Protein AF-A0A1W9SXB1-F1 (afdb_monomer)

Nearest PDB structures (foldseek):
  7qid-assembly1_D  TM=5.350E-01  e=4.830E+00  Homo sapiens
  6u3y-assembly1_A  TM=2.229E-01  e=6.725E+00  Staphylococcus aureus

pLDDT: mean 85.88, std 13.97, range [36.94, 97.94]

Secondary structure (DSSP, 8-state):
---------GGG-S-SSS------SPPTT-EEEE----B-TT--B------EEEE------EEEEEE---TTEEEES-EEEEEETT--EEEEEEEPTT-----EEETTEEEES-SEEEE-S--

Sequence (123 aa):
MGGSGIEVPLEDLDDSDNPIFTLSGLSENMVYYLAVTAYNEQGSESGYSNEVNHLVEPVVNMYTITSSAGSGGSITPSGATTVSQDSSQVYNITSEAGYHVADVLVDGSSAGAVSSYTFNNVT

Structure (mmCIF, N/CA/C/O backbone):
data_AF-A0A1W9SXB1-F1
#
_entry.id   AF-A0A1W9SXB1-F1
#
loop_
_atom_site.group_PDB
_atom_site.id
_atom_site.type_symbol
_atom_site.label_atom_id
_atom_site.label_alt_id
_atom_site.label_comp_id
_atom_site.label_asym_id
_atom_site.label_entity_id
_atom_site.label_seq_id
_atom_site.pdbx_PDB_ins_code
_atom_site.Cartn_x
_atom_site.Cartn_y
_atom_site.Cartn_z
_atom_site.occupancy
_atom_site.B_iso_or_equiv
_atom_site.auth_seq_id
_atom_site.auth_comp_id
_atom_site.auth_asym_id
_atom_site.auth_atom_id
_atom_site.pdbx_PDB_model_num
ATOM 1 N N . MET A 1 1 ? 23.788 -19.243 -26.174 1.00 36.94 1 MET A N 1
ATOM 2 C CA . MET A 1 1 ? 22.327 -19.382 -26.346 1.00 36.94 1 MET A CA 1
ATOM 3 C C . MET A 1 1 ? 21.777 -17.986 -26.113 1.00 36.94 1 MET A C 1
ATOM 5 O O . MET A 1 1 ? 21.786 -17.539 -24.984 1.00 36.94 1 MET A O 1
ATOM 9 N N . GLY A 1 2 ? 21.681 -17.153 -27.144 1.00 40.12 2 GLY A N 1
ATOM 10 C CA . GLY A 1 2 ? 20.604 -17.237 -28.130 1.00 40.12 2 GLY A CA 1
ATOM 11 C C . GLY A 1 2 ? 19.375 -16.482 -27.615 1.00 40.12 2 GLY A C 1
ATOM 12 O O . GLY A 1 2 ? 18.283 -17.029 -27.657 1.00 40.12 2 GLY A O 1
ATOM 13 N N . GLY A 1 3 ? 19.568 -15.292 -27.035 1.00 39.22 3 GLY A N 1
ATOM 14 C CA . GLY A 1 3 ? 18.460 -14.364 -26.858 1.00 39.22 3 GLY A CA 1
ATOM 15 C C . GLY A 1 3 ? 18.126 -13.829 -28.240 1.00 39.22 3 GLY A C 1
ATOM 16 O O . GLY A 1 3 ? 19.024 -13.322 -28.910 1.00 39.22 3 GLY A O 1
ATOM 17 N N . SER A 1 4 ? 16.890 -14.021 -28.700 1.00 43.41 4 SER A N 1
ATOM 18 C CA . SER A 1 4 ? 16.387 -13.295 -29.864 1.00 43.41 4 SER A CA 1
ATOM 19 C C . SER A 1 4 ? 16.610 -11.817 -29.590 1.00 43.41 4 SER A C 1
ATOM 21 O O . SER A 1 4 ? 15.983 -11.264 -28.687 1.00 43.41 4 SER A O 1
ATOM 23 N N . GLY A 1 5 ? 17.543 -11.206 -30.321 1.00 53.94 5 GLY A N 1
ATOM 24 C CA . GLY A 1 5 ? 17.611 -9.758 -30.391 1.00 53.94 5 GLY A CA 1
ATOM 25 C C . GLY A 1 5 ? 16.229 -9.272 -30.800 1.00 53.94 5 GLY A C 1
ATOM 26 O O . GLY A 1 5 ? 15.609 -9.839 -31.701 1.00 53.94 5 GLY A O 1
ATOM 27 N N . ILE A 1 6 ? 15.704 -8.293 -30.076 1.00 57.28 6 ILE A N 1
ATOM 28 C CA . ILE A 1 6 ? 14.544 -7.558 -30.554 1.00 57.28 6 ILE A CA 1
ATOM 29 C C . ILE A 1 6 ? 15.079 -6.737 -31.723 1.00 57.28 6 ILE A C 1
ATOM 31 O O . ILE A 1 6 ? 15.737 -5.721 -31.517 1.00 57.28 6 ILE A O 1
ATOM 35 N N . GLU A 1 7 ? 14.899 -7.246 -32.939 1.00 57.34 7 GLU A N 1
ATOM 36 C CA . GLU A 1 7 ? 15.157 -6.470 -34.144 1.00 57.34 7 GLU A CA 1
ATOM 37 C C . GLU A 1 7 ? 14.084 -5.390 -34.220 1.00 57.34 7 GLU A C 1
ATOM 39 O O . GLU A 1 7 ? 12.892 -5.694 -34.257 1.00 57.34 7 GLU A O 1
ATOM 44 N N . VAL A 1 8 ? 14.514 -4.131 -34.192 1.00 57.06 8 VAL A N 1
ATOM 45 C CA . VAL A 1 8 ? 13.645 -2.987 -34.458 1.00 57.06 8 VAL A CA 1
ATOM 46 C C . VAL A 1 8 ? 13.734 -2.719 -35.960 1.00 57.06 8 VAL A C 1
ATOM 48 O O . VAL A 1 8 ? 14.816 -2.350 -36.430 1.00 57.06 8 VAL A O 1
ATOM 51 N N . PRO A 1 9 ? 12.661 -2.949 -36.737 1.00 60.06 9 PRO A N 1
ATOM 52 C CA . PRO A 1 9 ? 12.645 -2.638 -38.159 1.00 60.06 9 PRO A CA 1
ATOM 53 C C . PRO A 1 9 ? 12.976 -1.162 -38.379 1.00 60.06 9 PRO A C 1
ATOM 55 O O . PRO A 1 9 ? 12.482 -0.294 -37.665 1.00 60.06 9 PRO A O 1
ATOM 58 N N . LEU A 1 10 ? 13.790 -0.859 -39.393 1.00 56.97 10 LEU A N 1
ATOM 59 C CA . LEU A 1 10 ? 14.183 0.521 -39.709 1.00 56.97 10 LEU A CA 1
ATOM 60 C C . LEU A 1 10 ? 12.967 1.424 -40.011 1.00 56.97 10 LEU A C 1
ATOM 62 O O . LEU A 1 10 ? 13.040 2.635 -39.844 1.00 56.97 10 LEU A O 1
ATOM 66 N N . GLU A 1 11 ? 11.859 0.823 -40.452 1.00 57.91 11 GLU A N 1
ATOM 67 C CA . GLU A 1 11 ? 10.572 1.477 -40.721 1.00 57.91 11 GLU A CA 1
ATOM 68 C C . GLU A 1 11 ? 9.813 1.920 -39.460 1.00 57.91 11 GLU A C 1
ATOM 70 O O . GLU A 1 11 ? 8.952 2.792 -39.559 1.00 57.91 11 GLU A O 1
ATOM 75 N N . ASP A 1 12 ? 10.168 1.380 -38.292 1.00 57.56 12 ASP A N 1
ATOM 76 C CA . ASP A 1 12 ? 9.550 1.698 -36.999 1.00 57.56 12 ASP A CA 1
ATOM 77 C C . ASP A 1 12 ? 10.325 2.785 -36.222 1.00 57.56 12 ASP A C 1
ATOM 79 O O . ASP A 1 12 ? 9.980 3.111 -35.083 1.00 57.56 12 ASP A O 1
ATOM 83 N N . LEU A 1 13 ? 11.389 3.348 -36.811 1.00 61.50 13 LEU A N 1
ATOM 84 C CA . LEU A 1 13 ? 12.185 4.421 -36.215 1.00 61.50 13 LEU A CA 1
ATOM 85 C C . LEU A 1 13 ? 11.656 5.791 -36.673 1.00 61.50 13 LEU A C 1
ATOM 87 O O . LEU A 1 13 ? 11.815 6.167 -37.831 1.00 61.50 13 LEU A O 1
ATOM 91 N N . ASP A 1 14 ? 11.069 6.553 -35.743 1.00 57.66 14 ASP A N 1
ATOM 92 C CA . ASP A 1 14 ? 10.508 7.899 -35.992 1.00 57.66 14 ASP A CA 1
ATOM 93 C C . ASP A 1 14 ? 11.554 8.929 -36.486 1.00 57.66 14 ASP A C 1
ATOM 95 O O . ASP A 1 14 ? 11.203 9.912 -37.140 1.00 57.66 14 ASP A O 1
ATOM 99 N N . ASP A 1 15 ? 12.838 8.713 -36.182 1.00 69.56 15 ASP A N 1
ATOM 100 C CA . ASP A 1 15 ? 13.975 9.526 -36.624 1.00 69.56 15 ASP A CA 1
ATOM 101 C C . ASP A 1 15 ? 15.204 8.617 -36.788 1.00 69.56 15 ASP A C 1
ATOM 103 O O . ASP A 1 15 ? 15.690 8.033 -35.818 1.00 69.56 15 ASP A O 1
ATOM 107 N N . SER A 1 16 ? 15.706 8.468 -38.017 1.00 65.88 16 SER A N 1
ATOM 108 C CA . SER A 1 16 ? 16.865 7.613 -38.308 1.00 65.88 16 SER A CA 1
ATOM 109 C C . SER A 1 16 ? 18.172 8.140 -37.711 1.00 65.88 16 SER A C 1
ATOM 111 O O . SER A 1 16 ? 19.095 7.354 -37.502 1.00 65.88 16 SER A O 1
ATOM 113 N N . ASP A 1 17 ? 18.253 9.443 -37.428 1.00 68.38 17 ASP A N 1
ATOM 114 C CA . ASP A 1 17 ? 19.434 10.079 -36.835 1.00 68.38 17 ASP A CA 1
ATOM 115 C C . ASP A 1 17 ? 19.363 10.107 -35.297 1.00 68.38 17 ASP A C 1
ATOM 117 O O . ASP A 1 17 ? 20.389 10.262 -34.626 1.00 68.38 17 ASP A O 1
ATOM 121 N N . ASN A 1 18 ? 18.170 9.919 -34.722 1.00 68.75 18 ASN A N 1
ATOM 122 C CA . ASN A 1 18 ? 17.954 9.820 -33.279 1.00 68.75 18 ASN A CA 1
ATOM 123 C C . ASN A 1 18 ? 16.806 8.849 -32.932 1.00 68.75 18 ASN A C 1
ATOM 125 O O . ASN A 1 18 ? 15.743 9.275 -32.466 1.00 68.75 18 ASN A O 1
ATOM 129 N N . PRO A 1 19 ? 17.007 7.537 -33.140 1.00 75.50 19 PRO A N 1
ATOM 130 C CA . PRO A 1 19 ? 15.952 6.559 -32.938 1.00 75.50 19 PRO A CA 1
ATOM 131 C C . PRO A 1 19 ? 15.580 6.430 -31.459 1.00 75.50 19 PRO A C 1
ATOM 133 O O . PRO A 1 19 ? 16.426 6.156 -30.605 1.00 75.50 19 PRO A O 1
ATOM 136 N N . ILE A 1 20 ? 14.289 6.578 -31.157 1.00 74.94 20 ILE A N 1
ATOM 137 C CA . ILE A 1 20 ? 13.717 6.291 -29.839 1.00 74.94 20 ILE A CA 1
ATOM 138 C C . ILE A 1 20 ? 12.923 4.994 -29.946 1.00 74.94 20 ILE A C 1
ATOM 140 O O . ILE A 1 20 ? 11.978 4.905 -30.724 1.00 74.94 20 ILE A O 1
ATOM 144 N N . PHE A 1 21 ? 13.272 4.001 -29.128 1.00 76.88 21 PHE A N 1
ATOM 145 C CA . PHE A 1 21 ? 12.532 2.746 -29.041 1.00 76.88 21 PHE A CA 1
ATOM 146 C C . PHE A 1 21 ? 11.984 2.539 -27.630 1.00 76.88 21 PHE A C 1
ATOM 148 O O . PHE A 1 21 ? 12.721 2.617 -26.646 1.00 76.88 21 PHE A O 1
ATOM 155 N N . THR A 1 22 ? 10.684 2.254 -27.531 1.00 80.00 22 THR A N 1
ATOM 156 C CA . THR A 1 22 ? 10.035 1.908 -26.262 1.00 80.00 22 THR A CA 1
ATOM 157 C C . THR A 1 22 ? 9.834 0.404 -26.194 1.00 80.00 22 THR A C 1
ATOM 159 O O . THR A 1 22 ? 9.011 -0.161 -26.912 1.00 80.00 22 THR A O 1
ATOM 162 N N . LEU A 1 23 ? 10.559 -0.247 -25.290 1.00 79.88 23 LEU A N 1
ATOM 163 C CA . LEU A 1 23 ? 10.372 -1.662 -25.011 1.00 79.88 23 LEU A CA 1
ATOM 164 C C . LEU A 1 23 ? 9.123 -1.850 -24.131 1.00 79.88 23 LEU A C 1
ATOM 166 O O . LEU A 1 23 ? 9.037 -1.289 -23.041 1.00 79.88 23 LEU A O 1
ATOM 170 N N . SER A 1 24 ? 8.145 -2.617 -24.614 1.00 83.00 24 SER A N 1
ATOM 171 C CA . SER A 1 24 ? 6.863 -2.860 -23.934 1.00 83.00 24 SER A CA 1
ATOM 172 C C . SER A 1 24 ? 6.641 -4.351 -23.657 1.00 83.00 24 SER A C 1
ATOM 174 O O . SER A 1 24 ? 7.348 -5.202 -24.193 1.00 83.00 24 SER A O 1
ATOM 176 N N . GLY A 1 25 ? 5.676 -4.677 -22.787 1.00 81.94 25 GLY A N 1
ATOM 177 C CA . GLY A 1 25 ? 5.334 -6.069 -22.456 1.00 81.94 25 GLY A CA 1
ATOM 178 C C . GLY A 1 25 ? 6.386 -6.804 -21.619 1.00 81.94 25 GLY A C 1
ATOM 179 O O . GLY A 1 25 ? 6.437 -8.032 -21.643 1.00 81.94 25 GLY A O 1
ATOM 180 N N . LEU A 1 26 ? 7.239 -6.068 -20.906 1.00 86.75 26 LEU A N 1
ATOM 181 C CA . LEU A 1 26 ? 8.244 -6.652 -20.027 1.00 86.75 26 LEU A CA 1
ATOM 182 C C . LEU A 1 26 ? 7.612 -7.218 -18.756 1.00 86.75 26 LEU A C 1
ATOM 184 O O . LEU A 1 26 ? 6.687 -6.634 -18.196 1.00 86.75 26 LEU A O 1
ATOM 188 N N . SER A 1 27 ? 8.149 -8.344 -18.295 1.00 87.38 27 SER A N 1
ATOM 189 C CA . SER A 1 27 ? 7.762 -8.953 -17.030 1.00 87.38 27 SER A CA 1
ATOM 190 C C . SER A 1 27 ? 8.368 -8.178 -15.867 1.00 87.38 27 SER A C 1
ATOM 192 O O . SER A 1 27 ? 9.551 -7.837 -15.869 1.00 87.38 27 SER A O 1
ATOM 194 N N . GLU A 1 28 ? 7.554 -7.955 -14.846 1.00 89.62 28 GLU A N 1
ATOM 195 C CA . GLU A 1 28 ? 7.977 -7.367 -13.582 1.00 89.62 28 GLU A CA 1
ATOM 196 C C . GLU A 1 28 ? 9.012 -8.229 -12.849 1.00 89.62 28 GLU A C 1
ATOM 198 O O . GLU A 1 28 ? 9.057 -9.455 -12.996 1.00 89.62 28 GLU A O 1
ATOM 203 N N . ASN A 1 29 ? 9.835 -7.576 -12.026 1.00 87.00 29 ASN A N 1
ATOM 204 C CA . ASN A 1 29 ? 10.892 -8.187 -11.221 1.00 87.00 29 ASN A CA 1
ATOM 205 C C . ASN A 1 29 ? 11.937 -8.967 -12.050 1.00 87.00 29 ASN A C 1
ATOM 207 O O . ASN A 1 29 ? 12.543 -9.931 -11.576 1.00 87.00 29 ASN A O 1
ATOM 211 N N . MET A 1 30 ? 12.152 -8.552 -13.302 1.00 88.44 30 MET A N 1
ATOM 212 C CA . MET A 1 30 ? 13.202 -9.066 -14.182 1.00 88.44 30 MET A CA 1
ATOM 213 C C . MET A 1 30 ? 14.177 -7.957 -14.582 1.00 88.44 30 MET A C 1
ATOM 215 O O . MET A 1 30 ? 13.794 -6.807 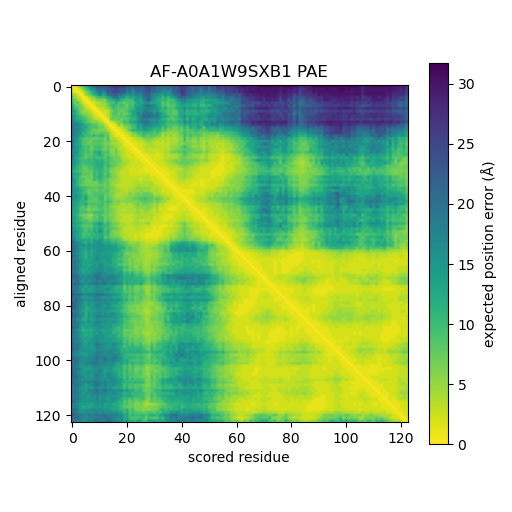-14.800 1.00 88.44 30 MET A O 1
ATOM 219 N N . VAL A 1 31 ? 15.456 -8.323 -14.696 1.00 88.44 31 VAL A N 1
ATOM 220 C CA . VAL A 1 31 ? 16.502 -7.455 -15.248 1.00 88.44 31 VAL A CA 1
ATOM 221 C C . VAL A 1 31 ? 16.620 -7.718 -16.743 1.00 88.44 31 VAL A C 1
ATOM 223 O O . VAL A 1 31 ? 16.812 -8.861 -17.162 1.00 88.44 31 VAL A O 1
ATOM 226 N N . TYR A 1 32 ? 16.552 -6.652 -17.532 1.00 87.56 32 TYR A N 1
ATOM 227 C CA . TYR A 1 32 ? 16.741 -6.683 -18.977 1.00 87.56 32 TYR A CA 1
ATOM 228 C C . TYR A 1 32 ? 18.051 -6.011 -19.354 1.00 87.56 32 TYR A C 1
ATOM 230 O O . TYR A 1 32 ? 18.459 -5.037 -18.724 1.00 87.56 32 TYR A O 1
ATOM 238 N N . TYR A 1 33 ? 18.693 -6.536 -20.394 1.00 87.75 33 TYR A N 1
ATOM 239 C CA . TYR A 1 33 ? 19.958 -6.046 -20.927 1.00 87.75 33 TYR A CA 1
ATOM 240 C C . TYR A 1 33 ? 19.732 -5.523 -22.340 1.00 87.75 33 TYR A C 1
ATOM 242 O O . TYR A 1 33 ? 19.046 -6.165 -23.136 1.00 87.75 33 TYR A O 1
ATOM 250 N N . LEU A 1 34 ? 20.307 -4.364 -22.643 1.00 84.44 34 LEU A N 1
ATOM 251 C CA . LEU A 1 34 ? 20.240 -3.728 -23.949 1.00 84.44 34 LEU A CA 1
ATOM 252 C C . LEU A 1 34 ? 21.650 -3.448 -24.454 1.00 84.44 34 LEU A C 1
ATOM 254 O O . LEU A 1 34 ? 22.471 -2.866 -23.745 1.00 84.44 34 LEU A O 1
ATOM 258 N N . ALA A 1 35 ? 21.893 -3.822 -25.702 1.00 84.94 35 ALA A N 1
ATOM 259 C CA . ALA A 1 35 ? 23.024 -3.385 -26.501 1.00 84.94 35 ALA A CA 1
ATOM 260 C C . ALA A 1 35 ? 22.515 -3.124 -27.920 1.00 84.94 35 ALA A C 1
ATOM 262 O O . ALA A 1 35 ? 21.578 -3.786 -28.370 1.00 84.94 35 ALA A O 1
ATOM 263 N N . VAL A 1 36 ? 23.112 -2.157 -28.608 1.00 84.50 36 VAL A N 1
ATOM 264 C CA . VAL A 1 36 ? 22.655 -1.715 -29.932 1.00 84.50 36 VAL A CA 1
ATOM 265 C C . VAL A 1 36 ? 23.747 -1.891 -30.979 1.00 84.50 36 VAL A C 1
ATOM 267 O O . VAL A 1 36 ? 24.934 -1.756 -30.674 1.00 84.50 36 VAL A O 1
ATOM 270 N N . THR A 1 37 ? 23.337 -2.171 -32.211 1.00 84.12 37 THR A N 1
ATOM 271 C CA . THR A 1 37 ? 24.161 -2.120 -33.423 1.00 84.12 37 THR A CA 1
ATOM 272 C C . THR A 1 37 ? 23.569 -1.092 -34.388 1.00 84.12 37 THR A C 1
ATOM 274 O O . THR A 1 37 ? 22.414 -0.688 -34.252 1.00 84.12 37 THR A O 1
ATOM 277 N N . ALA A 1 38 ? 24.369 -0.622 -35.342 1.00 83.38 38 ALA A N 1
ATOM 278 C CA . ALA A 1 38 ? 23.948 0.327 -36.366 1.00 83.38 38 ALA A CA 1
ATOM 279 C C . ALA A 1 38 ? 24.363 -0.164 -37.754 1.00 83.38 38 ALA A C 1
ATOM 281 O O . ALA A 1 38 ? 25.429 -0.759 -37.910 1.00 83.38 38 ALA A O 1
ATOM 282 N N . TYR A 1 39 ? 23.552 0.133 -38.766 1.00 82.06 39 TYR A N 1
ATOM 283 C CA . TYR A 1 39 ? 23.888 -0.106 -40.167 1.00 82.06 39 TYR A CA 1
ATOM 284 C C . TYR A 1 39 ? 24.398 1.179 -40.821 1.00 82.06 39 TYR A C 1
ATOM 286 O O . TYR A 1 39 ? 23.880 2.263 -40.561 1.00 82.06 39 TYR A O 1
ATOM 294 N N . ASN A 1 40 ? 25.404 1.068 -41.689 1.00 82.25 40 ASN A N 1
ATOM 295 C CA . ASN A 1 40 ? 25.789 2.170 -42.573 1.00 82.25 40 ASN A CA 1
ATOM 296 C C . ASN A 1 40 ? 24.931 2.193 -43.857 1.00 82.25 40 ASN A C 1
ATOM 298 O O . ASN A 1 40 ? 24.144 1.285 -44.115 1.00 82.25 40 ASN A O 1
ATOM 302 N N . GLU A 1 41 ? 25.131 3.197 -44.716 1.00 80.75 41 GLU A N 1
ATOM 303 C CA . GLU A 1 41 ? 24.414 3.344 -45.998 1.00 80.75 41 GLU A CA 1
ATOM 304 C C . GLU A 1 41 ? 24.599 2.161 -46.974 1.00 80.75 41 GLU A C 1
ATOM 306 O O . GLU A 1 41 ? 23.846 2.021 -47.935 1.00 80.75 41 GLU A O 1
ATOM 311 N N . GLN A 1 42 ? 25.610 1.311 -46.759 1.00 87.94 42 GLN A N 1
ATOM 312 C CA . GLN A 1 42 ? 25.867 0.112 -47.563 1.00 87.94 42 GLN A CA 1
ATOM 313 C C . GLN A 1 42 ? 25.239 -1.155 -46.957 1.00 87.94 42 GLN A C 1
ATOM 315 O O . GLN A 1 42 ? 25.413 -2.239 -47.516 1.00 87.94 42 GLN A O 1
ATOM 320 N N . GLY A 1 43 ? 24.523 -1.037 -45.834 1.00 77.88 43 GLY A N 1
ATOM 321 C CA . GLY A 1 43 ? 23.907 -2.165 -45.134 1.00 77.88 43 GLY A CA 1
ATOM 322 C C . GLY A 1 43 ? 24.894 -3.019 -44.332 1.00 77.88 43 GLY A C 1
ATOM 323 O O . GLY A 1 43 ? 24.560 -4.141 -43.963 1.00 77.88 43 GLY A O 1
ATOM 324 N N . SER A 1 44 ? 26.102 -2.519 -44.052 1.00 83.88 44 SER A N 1
ATOM 325 C CA . SER 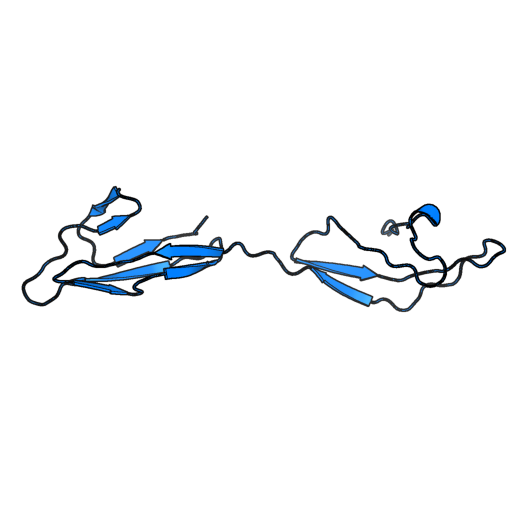A 1 44 ? 27.048 -3.187 -43.150 1.00 83.88 44 SER A CA 1
ATOM 326 C C . SER A 1 44 ? 26.742 -2.834 -41.697 1.00 83.88 44 SER A C 1
ATOM 328 O O . SER A 1 44 ? 26.679 -1.652 -41.354 1.00 83.88 44 SER A O 1
ATOM 330 N N . GLU A 1 45 ? 26.603 -3.854 -40.851 1.00 86.75 45 GLU A N 1
ATOM 331 C CA . GLU A 1 45 ? 26.335 -3.721 -39.416 1.00 86.75 45 GLU A CA 1
ATOM 332 C C . GLU A 1 45 ? 27.611 -3.411 -38.609 1.00 86.75 45 GLU A C 1
ATOM 334 O O . GLU A 1 45 ? 28.702 -3.910 -38.907 1.00 86.75 45 GLU A O 1
ATOM 339 N N . SER A 1 46 ? 27.481 -2.591 -37.567 1.00 88.19 46 SER A N 1
ATOM 340 C CA . SER A 1 46 ? 28.524 -2.334 -36.575 1.00 88.19 46 SER A CA 1
ATOM 341 C C . SER A 1 46 ? 28.683 -3.494 -35.582 1.00 88.19 46 SER A C 1
ATOM 343 O O . SER A 1 46 ? 27.913 -4.448 -35.557 1.00 88.19 46 SER A O 1
ATOM 345 N N . GLY A 1 47 ? 29.670 -3.387 -34.686 1.00 88.19 47 GLY A N 1
ATOM 346 C CA . GLY A 1 47 ? 29.661 -4.171 -33.447 1.00 88.19 47 GLY A CA 1
ATOM 347 C C . GLY A 1 47 ? 28.626 -3.643 -32.447 1.00 88.19 47 GLY A C 1
ATOM 348 O O . GLY A 1 47 ? 28.150 -2.514 -32.588 1.00 88.19 47 GLY A O 1
ATOM 349 N N . TYR A 1 48 ? 28.318 -4.449 -31.428 1.00 87.88 48 TYR A N 1
ATOM 350 C CA . TYR A 1 48 ? 27.466 -4.042 -30.309 1.00 87.88 48 TYR A CA 1
ATOM 351 C C . TYR A 1 48 ? 28.083 -2.883 -29.512 1.00 87.88 48 TYR A C 1
ATOM 353 O O . TYR A 1 48 ? 29.302 -2.820 -29.318 1.00 87.88 48 TYR A O 1
ATOM 361 N N . SER A 1 49 ? 27.227 -2.003 -28.995 1.00 88.75 49 SER A N 1
ATOM 362 C CA . SER A 1 49 ? 27.564 -1.056 -27.930 1.00 88.75 49 SER A CA 1
ATOM 363 C C . SER A 1 49 ? 27.944 -1.772 -26.625 1.00 88.75 49 SER A C 1
ATOM 365 O O . SER A 1 49 ? 27.855 -2.995 -26.503 1.00 88.75 49 SER A O 1
ATOM 367 N N . ASN A 1 50 ? 28.305 -1.003 -25.593 1.00 86.19 50 ASN A N 1
ATOM 368 C CA . ASN A 1 50 ? 28.280 -1.530 -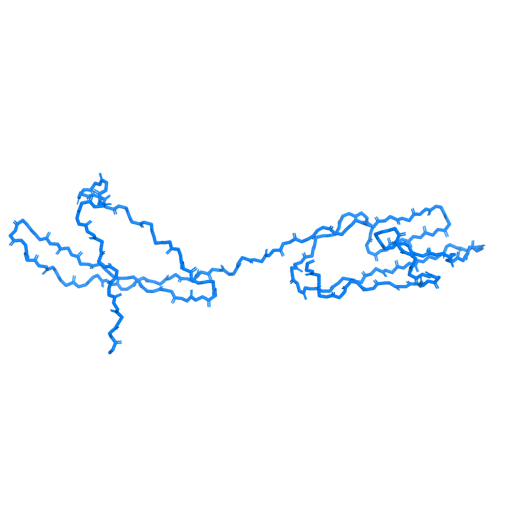24.230 1.00 86.19 50 ASN A CA 1
ATOM 369 C C . ASN A 1 50 ? 26.851 -1.934 -23.832 1.00 86.19 50 ASN A C 1
ATOM 371 O O . ASN A 1 50 ? 25.879 -1.319 -24.277 1.00 86.19 50 ASN A O 1
ATOM 375 N N . GLU A 1 51 ? 26.745 -2.930 -22.954 1.00 89.75 51 GLU A N 1
ATOM 376 C CA . GLU A 1 51 ? 25.473 -3.331 -22.362 1.00 89.75 51 GLU A CA 1
ATOM 377 C C . GLU A 1 51 ? 25.018 -2.305 -21.318 1.00 89.75 51 GLU A C 1
ATOM 379 O O . GLU A 1 51 ? 25.809 -1.805 -20.508 1.00 89.75 51 GLU A O 1
ATOM 384 N N . VAL A 1 52 ? 23.724 -2.013 -21.323 1.00 88.25 52 VAL A N 1
ATOM 385 C CA . VAL A 1 52 ? 23.011 -1.299 -20.262 1.00 88.25 52 VAL A CA 1
ATOM 386 C C . VAL A 1 52 ? 21.980 -2.259 -19.686 1.00 88.25 52 VAL A C 1
ATOM 388 O O . VAL A 1 52 ? 21.399 -3.048 -20.424 1.00 88.25 52 VAL A O 1
ATOM 391 N N . ASN A 1 53 ? 21.751 -2.216 -18.375 1.00 87.62 53 ASN A N 1
ATOM 392 C CA . ASN A 1 53 ? 20.721 -3.028 -17.736 1.00 87.62 53 ASN A CA 1
ATOM 393 C C . ASN A 1 53 ? 19.656 -2.157 -17.071 1.00 87.62 53 ASN A C 1
ATOM 395 O O . ASN A 1 53 ? 19.948 -1.059 -16.593 1.00 87.62 53 ASN A O 1
ATOM 399 N N . HIS A 1 54 ? 18.429 -2.663 -17.044 1.00 88.38 54 HIS A N 1
ATOM 400 C CA . HIS A 1 54 ? 17.316 -2.049 -16.338 1.00 88.38 54 HIS A CA 1
ATOM 401 C C . HIS A 1 54 ? 16.513 -3.118 -15.600 1.00 88.38 54 HIS A C 1
ATOM 403 O O . HIS A 1 54 ? 16.178 -4.156 -16.173 1.00 88.38 54 HIS A O 1
ATOM 409 N N . LEU A 1 55 ? 16.218 -2.863 -14.326 1.00 88.44 55 LEU A N 1
ATOM 410 C CA . LEU A 1 55 ? 15.298 -3.667 -13.531 1.00 88.44 55 LEU A CA 1
ATOM 411 C C . LEU A 1 55 ? 13.882 -3.140 -13.757 1.00 88.44 55 LEU A C 1
ATOM 413 O O . LEU A 1 55 ? 13.622 -1.966 -13.504 1.00 88.44 55 LEU A O 1
ATOM 417 N N . VAL A 1 56 ? 12.974 -4.006 -14.203 1.00 90.31 56 VAL A N 1
ATOM 418 C CA . VAL A 1 56 ? 11.546 -3.677 -14.222 1.00 90.31 56 VAL A CA 1
ATOM 419 C C . VAL A 1 56 ? 11.015 -3.870 -12.811 1.00 90.31 56 VAL A C 1
ATOM 421 O O . VAL A 1 56 ? 10.871 -4.999 -12.341 1.00 90.31 56 VAL A O 1
ATOM 424 N N . GLU A 1 57 ? 10.767 -2.760 -12.125 1.00 88.12 57 GLU A N 1
ATOM 425 C CA . GLU A 1 57 ? 10.205 -2.773 -10.777 1.00 88.12 57 GLU A CA 1
ATOM 426 C C . GLU A 1 57 ? 8.804 -3.411 -10.783 1.00 88.12 57 GLU A C 1
ATOM 428 O O . GLU A 1 57 ? 8.033 -3.181 -11.720 1.00 88.12 57 GLU A O 1
ATOM 433 N N . PRO A 1 58 ? 8.451 -4.210 -9.762 1.00 85.38 58 PRO A N 1
ATOM 434 C CA . PRO A 1 58 ? 7.113 -4.768 -9.650 1.00 85.38 58 PRO A CA 1
ATOM 435 C C . PRO A 1 58 ? 6.066 -3.675 -9.433 1.00 85.38 58 PRO A C 1
ATOM 437 O O . PRO A 1 58 ? 6.260 -2.746 -8.641 1.00 85.38 58 PRO A O 1
ATOM 440 N N . VAL A 1 59 ? 4.923 -3.811 -10.102 1.00 83.75 59 VAL A N 1
ATOM 441 C CA . VAL A 1 59 ? 3.768 -2.945 -9.893 1.00 83.75 59 VAL A CA 1
ATOM 442 C C . VAL A 1 59 ? 3.002 -3.498 -8.703 1.00 83.75 59 VAL A C 1
ATOM 444 O O . VAL A 1 59 ? 2.250 -4.465 -8.790 1.00 83.75 59 VAL A O 1
ATOM 447 N N . VAL A 1 60 ? 3.202 -2.871 -7.550 1.00 86.38 60 VAL A N 1
ATOM 448 C CA . VAL A 1 60 ? 2.474 -3.234 -6.336 1.00 86.38 60 VAL A CA 1
ATOM 449 C C . VAL A 1 60 ? 1.136 -2.502 -6.324 1.00 86.38 60 VAL A C 1
ATOM 451 O O . VAL A 1 60 ? 1.093 -1.274 -6.208 1.00 86.38 60 VAL A O 1
ATOM 454 N N . ASN A 1 61 ? 0.033 -3.249 -6.412 1.00 90.38 61 ASN A N 1
ATOM 455 C CA . ASN A 1 61 ? -1.294 -2.666 -6.231 1.00 90.38 61 ASN A CA 1
ATOM 456 C C . ASN A 1 61 ? -1.466 -2.178 -4.787 1.00 90.38 61 ASN A C 1
ATOM 458 O O . ASN A 1 61 ? -0.986 -2.800 -3.838 1.00 90.38 61 ASN A O 1
ATOM 462 N N . MET A 1 62 ? -2.162 -1.055 -4.624 1.00 93.19 62 MET A N 1
ATOM 463 C CA . MET A 1 62 ? -2.398 -0.421 -3.328 1.00 93.19 62 MET A CA 1
ATOM 464 C C . MET A 1 62 ? -3.898 -0.345 -3.059 1.00 93.19 62 MET A C 1
ATOM 466 O O . MET A 1 62 ? -4.665 0.135 -3.894 1.00 93.19 62 MET A O 1
ATOM 470 N N . TYR A 1 63 ? -4.304 -0.762 -1.865 1.00 94.88 63 TYR A N 1
ATOM 471 C CA . TYR A 1 63 ? -5.684 -0.730 -1.395 1.00 94.88 63 TYR A CA 1
ATOM 472 C C . TYR A 1 63 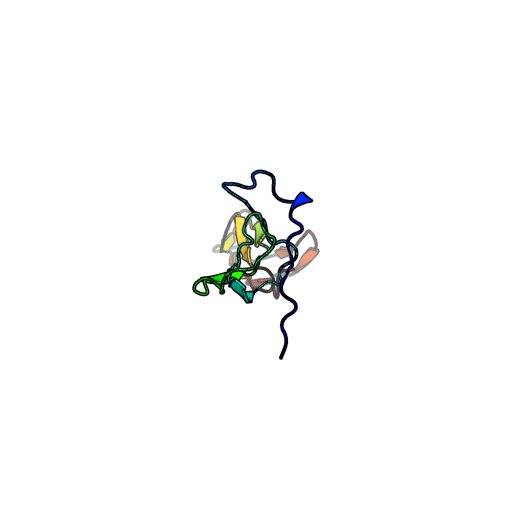? -5.825 0.289 -0.274 1.00 94.88 63 TYR A C 1
ATOM 474 O O . TYR A 1 63 ? -4.898 0.517 0.501 1.00 94.88 63 TYR A O 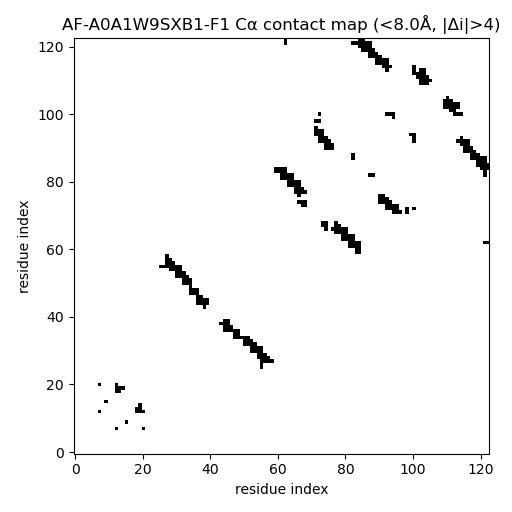1
ATOM 482 N N . THR A 1 64 ? -6.999 0.909 -0.181 1.00 95.81 64 THR A N 1
ATOM 483 C CA . THR A 1 64 ? -7.317 1.842 0.904 1.00 95.81 64 THR A CA 1
ATOM 484 C C . THR A 1 64 ? -8.375 1.230 1.804 1.00 95.81 64 THR A C 1
ATOM 486 O O . THR A 1 64 ? -9.509 1.027 1.376 1.00 95.81 64 THR A O 1
ATOM 489 N N . ILE A 1 65 ? -8.018 0.980 3.061 1.00 96.19 65 ILE A N 1
ATOM 490 C CA . ILE A 1 65 ? -8.955 0.555 4.100 1.00 96.19 65 ILE A CA 1
ATOM 491 C C . ILE A 1 65 ? -9.339 1.791 4.909 1.00 96.19 65 ILE A C 1
ATOM 493 O O . ILE A 1 65 ? -8.471 2.512 5.404 1.00 96.19 65 ILE A O 1
ATOM 497 N N . THR A 1 66 ? -10.640 2.051 5.037 1.00 96.44 66 THR A N 1
ATOM 498 C CA . THR A 1 66 ? -11.152 3.178 5.827 1.00 96.44 66 THR A CA 1
ATOM 499 C C . THR A 1 66 ? -11.769 2.663 7.115 1.00 96.44 66 THR A C 1
ATOM 501 O O . THR A 1 66 ? -12.720 1.886 7.082 1.00 96.44 66 THR A O 1
ATOM 504 N N . SER A 1 67 ? -11.257 3.125 8.251 1.00 96.56 67 SER A N 1
ATOM 505 C CA . SER A 1 67 ? -11.765 2.772 9.575 1.00 96.56 67 SER A CA 1
ATOM 506 C C . SER A 1 67 ? -12.309 3.995 10.308 1.00 96.56 67 SER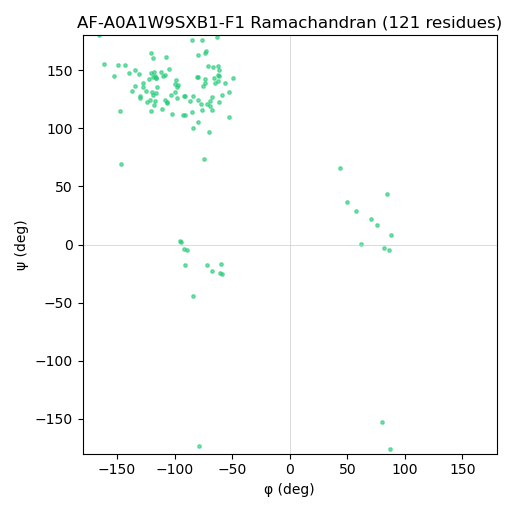 A C 1
ATOM 508 O O . SER A 1 67 ? -11.792 5.111 10.213 1.00 96.56 67 SER A O 1
ATOM 510 N N . SER A 1 68 ? -13.366 3.789 11.086 1.00 96.31 68 SER A N 1
ATOM 511 C CA . SER A 1 68 ? -13.906 4.811 11.980 1.00 96.31 68 SER A CA 1
ATOM 512 C C . SER A 1 68 ? -14.535 4.158 13.202 1.00 96.31 68 SER A C 1
ATOM 514 O O . SER A 1 68 ? -14.932 2.996 13.159 1.00 96.31 68 SER A O 1
ATOM 516 N N . ALA A 1 69 ? -14.591 4.906 14.300 1.00 95.12 69 ALA A N 1
ATOM 517 C CA . ALA A 1 69 ? -15.252 4.496 15.529 1.00 95.12 69 ALA A CA 1
ATOM 518 C C . ALA A 1 69 ? -16.326 5.526 15.892 1.00 95.12 69 ALA A C 1
ATOM 520 O O . ALA A 1 69 ? -16.136 6.727 15.694 1.00 95.12 69 ALA A O 1
ATOM 521 N N . GLY A 1 70 ? -17.457 5.040 16.405 1.00 91.50 70 GLY A N 1
ATOM 522 C CA . GLY A 1 70 ? -18.492 5.882 17.001 1.00 91.50 70 GLY A CA 1
ATOM 523 C C . GLY A 1 70 ? -18.139 6.321 18.427 1.00 91.50 70 GLY A C 1
ATOM 524 O O . GLY A 1 70 ? -17.050 6.055 18.929 1.00 91.50 70 GLY A O 1
ATOM 525 N N . SER A 1 71 ? -19.084 6.979 19.102 1.00 93.44 71 SER A N 1
ATOM 526 C CA . SER A 1 71 ? -18.932 7.387 20.506 1.00 93.44 71 SER A CA 1
ATOM 527 C C . SER A 1 71 ? -18.746 6.190 21.450 1.00 93.44 71 SER A C 1
ATOM 529 O O . SER A 1 71 ? -19.379 5.152 21.263 1.00 93.44 71 SER A O 1
ATOM 531 N N . GLY A 1 72 ? -17.929 6.356 22.497 1.00 93.19 72 GLY A N 1
ATOM 532 C CA . GLY A 1 72 ? -17.691 5.327 23.519 1.00 93.19 72 GLY A CA 1
ATOM 533 C C . GLY A 1 72 ? -16.564 4.343 23.190 1.00 93.19 72 GLY A C 1
ATOM 534 O O . GLY A 1 72 ? -16.371 3.353 23.901 1.00 93.19 72 GLY A O 1
ATOM 535 N N . GLY A 1 73 ? -15.803 4.595 22.126 1.00 95.38 73 GLY A N 1
ATOM 536 C CA . GLY A 1 73 ? -14.651 3.787 21.757 1.00 95.38 73 GLY A CA 1
ATOM 537 C C . GLY A 1 73 ? -13.748 4.461 20.730 1.00 95.38 73 GLY A C 1
ATOM 538 O O . GLY A 1 73 ? -13.991 5.574 20.273 1.00 95.38 73 GLY A O 1
ATOM 539 N N . SER A 1 74 ? -12.684 3.758 20.365 1.00 96.56 74 SER A N 1
ATOM 540 C CA . SER A 1 74 ? -11.692 4.185 19.383 1.00 96.56 74 SER A CA 1
ATOM 541 C C . SER A 1 74 ? -11.217 2.997 18.549 1.00 96.56 74 SER A C 1
ATOM 543 O O . SER A 1 74 ? -11.271 1.849 18.997 1.00 96.56 74 SER A O 1
ATOM 545 N N . ILE A 1 75 ? -10.745 3.280 17.334 1.00 97.94 75 ILE A N 1
ATOM 546 C CA . ILE A 1 75 ? -10.116 2.310 16.433 1.00 97.94 75 ILE A CA 1
ATOM 547 C C . ILE A 1 75 ? -8.758 2.851 15.983 1.00 97.94 75 ILE A C 1
ATOM 549 O O . ILE A 1 75 ? -8.643 4.034 15.668 1.00 97.94 75 ILE A O 1
ATOM 553 N N . THR A 1 76 ? -7.726 2.006 15.981 1.00 97.19 76 THR A N 1
ATOM 554 C CA . THR A 1 76 ? -6.365 2.374 15.555 1.00 97.19 76 THR A CA 1
ATOM 555 C C . THR A 1 76 ? -5.818 1.350 14.556 1.00 97.19 76 THR A C 1
ATOM 557 O O . THR A 1 76 ? -5.772 0.171 14.913 1.00 97.19 76 THR A O 1
ATOM 560 N N . PRO A 1 77 ? -5.346 1.765 13.363 1.00 97.44 77 PRO A N 1
ATOM 561 C CA . PRO A 1 77 ? -5.376 3.136 12.836 1.00 97.44 77 PRO A CA 1
ATOM 562 C C . PRO A 1 77 ? -6.809 3.619 12.553 1.00 97.44 77 PRO A C 1
ATOM 564 O O . PRO A 1 77 ? -7.698 2.804 12.314 1.00 97.44 77 PRO A O 1
ATOM 567 N N . SER A 1 78 ? -7.040 4.933 12.617 1.00 96.19 78 SER A N 1
ATOM 568 C CA . SER A 1 78 ? -8.302 5.577 12.225 1.00 96.19 78 SER A CA 1
ATOM 569 C C . SER A 1 78 ? -8.149 6.292 10.881 1.00 96.19 78 SER A C 1
ATOM 571 O O . SER A 1 78 ? -7.063 6.760 10.537 1.00 96.19 78 SER A O 1
ATOM 573 N N . GLY A 1 79 ? -9.238 6.397 10.122 1.00 96.88 79 GLY A N 1
ATOM 574 C CA . GLY A 1 79 ? -9.235 7.021 8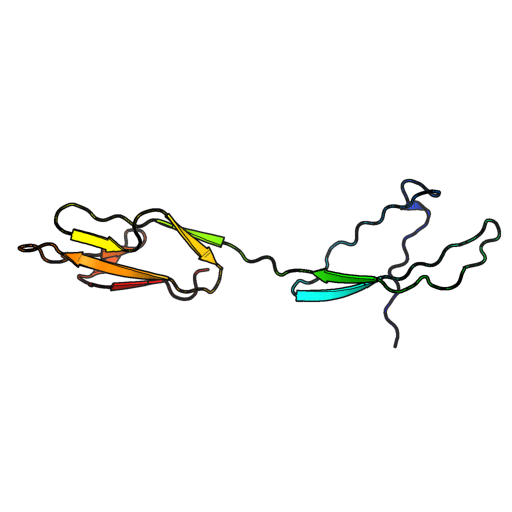.803 1.00 96.88 79 GLY A CA 1
ATOM 575 C C . GLY A 1 79 ? -8.714 6.091 7.707 1.00 96.88 79 GLY A C 1
ATOM 576 O O . GLY A 1 79 ? -8.859 4.872 7.785 1.00 96.88 79 GLY A O 1
ATOM 577 N N . ALA A 1 80 ? -8.154 6.682 6.653 1.00 97.38 80 ALA A N 1
ATOM 578 C CA . ALA A 1 80 ? -7.644 5.944 5.504 1.00 97.38 80 ALA A CA 1
ATOM 579 C C . ALA A 1 80 ? -6.256 5.360 5.799 1.00 97.38 80 ALA A C 1
ATOM 581 O O . ALA A 1 80 ? -5.326 6.086 6.150 1.00 97.38 80 ALA A O 1
ATOM 582 N N . THR A 1 81 ? -6.116 4.048 5.630 1.00 97.44 81 THR A N 1
ATOM 583 C CA . THR A 1 81 ? -4.841 3.326 5.681 1.00 97.44 81 THR A CA 1
ATOM 584 C C . THR A 1 81 ? -4.577 2.710 4.317 1.00 97.44 81 THR A C 1
ATOM 586 O O . THR A 1 81 ? -5.403 1.945 3.818 1.00 97.44 81 THR A O 1
ATOM 589 N N . THR A 1 82 ? -3.436 3.038 3.715 1.00 96.19 82 THR A N 1
ATOM 590 C CA . THR A 1 82 ? -3.021 2.442 2.443 1.00 96.19 82 THR A CA 1
ATOM 591 C C . THR A 1 82 ? -2.185 1.198 2.703 1.00 96.19 82 THR A C 1
ATOM 593 O O . THR A 1 82 ? 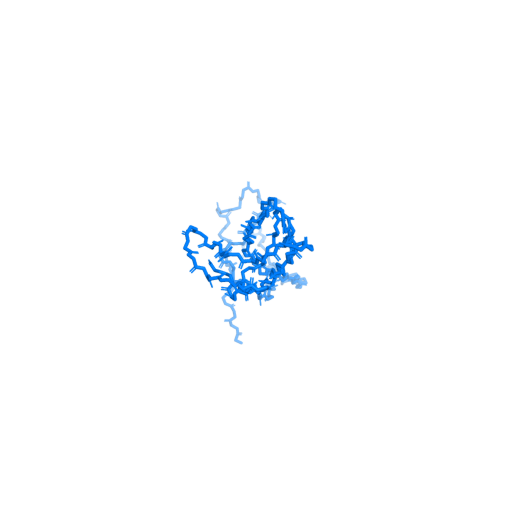-1.208 1.254 3.449 1.00 96.19 82 THR A O 1
ATOM 596 N N . VAL A 1 83 ? -2.559 0.084 2.081 1.00 95.38 83 VAL A N 1
ATOM 597 C CA . VAL A 1 83 ? -1.914 -1.223 2.244 1.00 95.38 83 VAL A CA 1
ATOM 598 C C . VAL A 1 83 ? -1.558 -1.787 0.875 1.00 95.38 83 VAL A C 1
ATOM 600 O O . VAL A 1 83 ? -2.330 -1.653 -0.072 1.00 95.38 83 VAL A O 1
ATOM 603 N N . SER A 1 84 ? -0.381 -2.394 0.754 1.00 94.25 84 SER A N 1
ATOM 604 C CA . SER A 1 84 ? 0.003 -3.091 -0.472 1.00 94.25 84 SER A CA 1
ATOM 605 C C . SER A 1 84 ? -0.796 -4.379 -0.636 1.00 94.25 84 SER A C 1
ATOM 607 O O . SER A 1 84 ? -1.203 -4.992 0.355 1.00 94.25 84 SER A O 1
ATOM 609 N N . GLN A 1 85 ? -0.968 -4.810 -1.883 1.00 92.25 85 GLN A N 1
ATOM 610 C CA . GLN A 1 85 ? -1.496 -6.128 -2.211 1.00 92.25 85 GLN A CA 1
ATOM 611 C C . GLN A 1 85 ? -0.761 -7.222 -1.434 1.00 92.25 85 GLN A C 1
ATOM 613 O O . GLN A 1 85 ? 0.439 -7.109 -1.170 1.00 92.25 85 GLN A O 1
ATOM 618 N N . ASP A 1 86 ? -1.510 -8.243 -1.027 1.00 91.50 86 ASP A N 1
ATOM 619 C CA . ASP A 1 86 ? -1.058 -9.404 -0.256 1.00 91.50 86 ASP A CA 1
ATOM 620 C C . ASP A 1 86 ? -0.501 -9.082 1.143 1.00 91.50 86 ASP A C 1
ATOM 622 O O . ASP A 1 86 ? -0.142 -9.986 1.899 1.00 91.50 86 ASP A O 1
ATOM 626 N N . SER A 1 87 ? -0.479 -7.808 1.545 1.00 93.75 87 SER A N 1
ATOM 627 C CA . SER A 1 87 ? -0.132 -7.410 2.907 1.00 93.75 87 SER A CA 1
ATOM 628 C C . SER A 1 87 ? -1.309 -7.602 3.859 1.00 93.75 87 SER A C 1
ATOM 630 O O . SER A 1 87 ? -2.463 -7.751 3.453 1.00 93.75 87 SER A O 1
ATOM 632 N N . SER A 1 88 ? -1.010 -7.600 5.155 1.00 95.19 88 SER A N 1
ATOM 633 C CA . SER A 1 88 ? -2.006 -7.691 6.219 1.00 95.19 88 SER A CA 1
ATOM 634 C C . SER A 1 88 ? -2.009 -6.423 7.063 1.00 95.19 88 SER A C 1
ATOM 636 O O . SER A 1 88 ? -0.955 -5.855 7.348 1.00 95.19 88 SER A O 1
ATOM 638 N N . GLN A 1 89 ? -3.191 -6.002 7.508 1.00 97.25 89 GLN A N 1
ATOM 639 C CA . GLN A 1 89 ? -3.361 -4.822 8.353 1.00 97.25 89 GLN A CA 1
ATOM 640 C C . GLN A 1 89 ? -4.213 -5.146 9.573 1.00 97.25 89 GLN A C 1
ATOM 642 O O . GLN A 1 89 ? -5.328 -5.655 9.464 1.00 97.25 89 GLN A O 1
ATOM 647 N N . VAL A 1 90 ? -3.679 -4.801 10.744 1.00 97.38 90 VAL A N 1
ATOM 648 C CA . VAL A 1 90 ? -4.345 -4.981 12.035 1.00 97.38 90 VAL A CA 1
ATOM 649 C C . VAL A 1 90 ? -4.999 -3.673 12.460 1.00 97.38 90 VAL A C 1
ATOM 651 O O . VAL A 1 90 ? -4.377 -2.610 12.402 1.00 97.38 90 VAL A O 1
ATOM 654 N N . TYR A 1 91 ? -6.234 -3.774 12.935 1.00 97.69 91 TYR A N 1
ATOM 655 C CA . TYR A 1 91 ? -6.967 -2.709 13.598 1.00 97.69 91 TYR A CA 1
ATOM 656 C C . TYR A 1 91 ? -7.242 -3.109 15.042 1.00 97.69 91 TYR A C 1
ATOM 658 O O . TYR A 1 91 ? -7.739 -4.201 15.313 1.00 97.69 91 TYR A O 1
ATOM 666 N N . ASN A 1 92 ? -6.923 -2.218 15.975 1.00 97.81 92 ASN A N 1
ATOM 667 C CA . ASN A 1 92 ? -7.212 -2.388 17.395 1.00 97.81 92 ASN A CA 1
ATOM 668 C C . ASN A 1 92 ? -8.412 -1.527 17.772 1.00 97.81 92 ASN A C 1
ATOM 670 O O . ASN A 1 92 ? -8.416 -0.325 17.504 1.00 97.81 92 ASN A O 1
ATOM 674 N N . ILE A 1 93 ? -9.402 -2.139 18.413 1.00 97.69 93 ILE A N 1
ATOM 675 C CA . ILE A 1 93 ? -10.621 -1.501 18.899 1.00 97.69 93 ILE A CA 1
ATOM 676 C C . ILE A 1 93 ? -10.546 -1.425 20.423 1.00 97.69 93 ILE A C 1
ATOM 678 O O . ILE A 1 93 ? -10.364 -2.432 21.104 1.00 97.69 93 ILE A O 1
ATOM 682 N N . THR A 1 94 ? -10.691 -0.220 20.968 1.00 96.00 94 THR A N 1
ATOM 683 C CA . THR A 1 94 ? -10.671 0.019 22.416 1.00 96.00 94 THR A CA 1
ATOM 684 C C . THR A 1 94 ? -11.948 0.727 22.832 1.00 96.00 94 THR A C 1
ATOM 686 O O . THR A 1 94 ? -12.238 1.812 22.331 1.00 96.00 94 THR A O 1
ATOM 689 N N . SER A 1 95 ? -12.705 0.137 23.754 1.00 96.06 95 SER A N 1
ATOM 690 C CA . SER A 1 95 ? -13.850 0.797 24.383 1.00 96.06 95 SER A CA 1
ATOM 691 C C . SER A 1 95 ? -13.392 1.749 25.487 1.00 96.06 95 SER A C 1
ATOM 693 O O . SER A 1 95 ? -12.445 1.459 26.221 1.00 96.06 95 SER A O 1
ATOM 695 N N . GLU A 1 96 ? -14.083 2.873 25.634 1.00 96.31 96 GLU A N 1
ATOM 696 C CA . GLU A 1 96 ? -13.862 3.801 26.743 1.00 96.31 96 GLU A CA 1
ATOM 697 C C . GLU A 1 96 ? -14.399 3.233 28.069 1.00 96.31 96 GLU A C 1
ATOM 699 O O . GLU A 1 96 ? -15.156 2.259 28.107 1.00 96.31 96 GLU A O 1
ATOM 704 N N . AL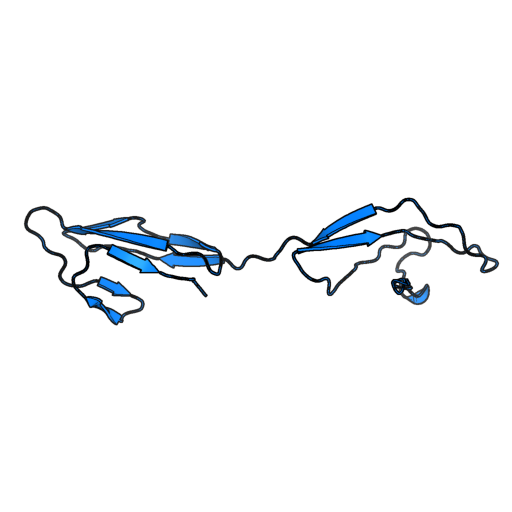A A 1 97 ? -14.015 3.847 29.191 1.00 95.44 97 ALA A N 1
ATOM 705 C CA . ALA A 1 97 ? -14.489 3.429 30.507 1.00 95.44 97 ALA A CA 1
ATOM 706 C C . ALA A 1 97 ? -16.025 3.509 30.597 1.00 95.44 97 ALA A C 1
ATOM 708 O O . ALA A 1 97 ? -16.624 4.538 30.294 1.00 95.44 97 ALA A O 1
ATOM 709 N N . GLY A 1 98 ? -16.659 2.419 31.037 1.00 94.12 98 GLY A N 1
ATOM 710 C CA . GLY A 1 98 ? -18.121 2.303 31.103 1.00 94.12 98 GLY A CA 1
ATOM 711 C C . GLY A 1 98 ? -18.786 1.831 29.804 1.00 94.12 98 GLY A C 1
ATOM 712 O O . GLY A 1 98 ? -19.987 1.569 29.817 1.00 94.12 98 GLY A O 1
ATOM 713 N N . TYR A 1 99 ? -18.022 1.656 28.721 1.00 94.56 99 TYR A N 1
ATOM 714 C CA . TYR A 1 99 ? -18.486 1.087 27.456 1.00 94.56 99 TYR A CA 1
ATOM 715 C C . TYR A 1 99 ? -17.946 -0.331 27.245 1.00 94.56 99 TYR A C 1
ATOM 717 O O . TYR A 1 99 ? -16.965 -0.752 27.857 1.00 94.56 99 TYR A O 1
ATOM 725 N N . HIS A 1 100 ? -18.596 -1.067 26.347 1.00 93.56 100 HIS A N 1
ATOM 726 C CA . HIS A 1 100 ? -18.126 -2.343 25.819 1.00 93.56 100 HIS A CA 1
ATOM 727 C C . HIS A 1 100 ? -18.299 -2.344 24.300 1.00 93.56 100 HIS A C 1
ATOM 729 O O . HIS A 1 100 ? -19.202 -1.689 23.776 1.00 93.56 100 HIS A O 1
ATOM 735 N N . VAL A 1 101 ? -17.437 -3.074 23.592 1.00 94.38 101 VAL A N 1
ATOM 736 C CA . VAL A 1 101 ? -17.599 -3.265 22.147 1.00 94.38 101 VAL A CA 1
ATOM 737 C C . VAL A 1 101 ? -18.848 -4.115 21.926 1.00 94.38 101 VAL A C 1
ATOM 739 O O . VAL A 1 101 ? -18.904 -5.253 22.382 1.00 94.38 101 VAL A O 1
ATOM 742 N N . ALA A 1 102 ? -19.858 -3.546 21.271 1.00 93.38 102 ALA A N 1
ATOM 743 C CA . ALA A 1 102 ? -21.086 -4.263 20.943 1.00 93.38 102 ALA A CA 1
ATOM 744 C C . ALA A 1 102 ? -20.929 -5.075 19.651 1.00 93.38 102 ALA A C 1
ATOM 746 O O . ALA A 1 102 ? -21.337 -6.231 19.597 1.00 93.38 102 ALA A O 1
ATOM 747 N N . ASP A 1 103 ? -20.323 -4.470 18.627 1.00 94.69 103 ASP A N 1
ATOM 748 C CA . ASP A 1 103 ? -20.073 -5.097 17.334 1.00 94.69 103 ASP A CA 1
ATOM 749 C C . ASP A 1 103 ? -18.984 -4.335 16.564 1.00 94.69 103 ASP A C 1
ATOM 751 O O . ASP A 1 103 ? -18.786 -3.134 16.779 1.00 94.69 103 ASP A O 1
ATOM 755 N N . VAL A 1 104 ? -18.305 -5.027 15.653 1.00 95.62 104 VAL A N 1
ATOM 756 C CA . VAL A 1 104 ? -17.382 -4.456 14.667 1.00 95.62 104 VAL A CA 1
ATOM 757 C C . VAL A 1 104 ? -17.897 -4.838 13.288 1.00 95.62 104 VAL A C 1
ATOM 759 O O . VAL A 1 104 ? -18.076 -6.017 12.998 1.00 95.62 104 VAL A O 1
ATOM 762 N N . LEU A 1 105 ? -18.132 -3.846 12.431 1.00 95.69 105 LEU A N 1
ATOM 763 C CA . LEU A 1 105 ? -18.613 -4.071 11.071 1.00 95.69 105 LEU A CA 1
ATOM 764 C C . LEU A 1 105 ? -17.457 -3.998 10.074 1.00 95.69 105 LEU A C 1
ATOM 766 O O . LEU A 1 105 ? -16.703 -3.025 10.067 1.00 95.69 105 LEU A O 1
ATOM 770 N N . VAL A 1 106 ? -17.371 -4.998 9.203 1.00 95.50 106 VAL A N 1
ATOM 771 C CA . VAL A 1 106 ? -16.443 -5.057 8.070 1.00 95.50 106 VAL A CA 1
ATOM 772 C C . VAL A 1 106 ? -17.278 -5.173 6.807 1.00 95.50 106 VAL A C 1
ATOM 774 O O . VAL A 1 106 ? -18.043 -6.122 6.655 1.00 95.50 106 VAL A O 1
ATOM 777 N N . ASP A 1 107 ? -17.213 -4.154 5.950 1.00 93.06 107 ASP A N 1
ATOM 778 C CA . ASP A 1 107 ? -18.025 -4.043 4.729 1.00 93.06 107 ASP A CA 1
ATOM 779 C C . ASP A 1 107 ? -19.531 -4.282 4.967 1.00 93.06 107 ASP A C 1
ATOM 781 O O . ASP A 1 107 ? -20.241 -4.889 4.169 1.00 93.06 107 ASP A O 1
ATOM 785 N N . GLY A 1 108 ? -20.028 -3.815 6.119 1.00 93.44 108 GLY A N 1
ATOM 786 C CA . GLY A 1 108 ? -21.424 -3.966 6.543 1.00 93.44 108 GLY A CA 1
ATOM 787 C C . GLY A 1 108 ? -21.772 -5.317 7.178 1.00 93.44 108 GLY A C 1
ATOM 788 O O . GLY A 1 108 ? -22.896 -5.481 7.651 1.00 93.44 108 GLY A O 1
ATOM 789 N N . SER A 1 109 ? -20.831 -6.260 7.242 1.00 96.19 109 SER A N 1
ATOM 790 C CA . SER A 1 109 ? -21.002 -7.557 7.904 1.00 96.19 109 SER A CA 1
ATOM 791 C C . SER A 1 109 ? -20.433 -7.538 9.322 1.00 96.19 109 SER A C 1
ATOM 793 O O . SER A 1 109 ? -19.344 -7.019 9.556 1.00 96.19 109 SER A O 1
ATOM 795 N N . SER A 1 110 ? -21.163 -8.117 10.275 1.00 96.62 110 SER A N 1
ATOM 796 C CA . SER A 1 110 ? -20.720 -8.225 11.669 1.00 96.62 110 SER A CA 1
ATOM 797 C C . SER A 1 110 ? -19.552 -9.205 11.807 1.00 96.62 110 SER A C 1
ATOM 799 O O . SER A 1 110 ? -19.663 -10.377 11.443 1.00 96.62 110 SER A O 1
ATOM 801 N N . ALA A 1 111 ? -18.443 -8.717 12.361 1.00 95.50 111 ALA A N 1
ATOM 802 C CA . ALA A 1 111 ? -17.321 -9.511 12.861 1.00 95.50 111 ALA A CA 1
ATOM 803 C C . ALA A 1 111 ? -17.470 -9.837 14.363 1.00 95.50 111 ALA A C 1
ATOM 805 O O . ALA A 1 111 ? -16.661 -10.579 14.924 1.00 95.50 111 ALA A O 1
ATOM 806 N N . GLY A 1 112 ? -18.512 -9.305 15.010 1.00 95.88 112 GLY A N 1
ATOM 807 C CA . GLY A 1 112 ? -18.825 -9.500 16.418 1.00 95.88 112 GLY A CA 1
ATOM 808 C C . GLY A 1 112 ? -18.121 -8.513 17.349 1.00 95.88 112 GLY A C 1
ATOM 809 O O . GLY A 1 112 ? -17.401 -7.602 16.940 1.00 95.88 112 GLY A O 1
ATOM 810 N N . ALA A 1 113 ? -18.328 -8.716 18.650 1.00 95.50 113 ALA A N 1
ATOM 811 C CA . ALA A 1 113 ? -17.721 -7.932 19.722 1.00 95.50 113 ALA A CA 1
ATOM 812 C C . ALA A 1 113 ? -16.234 -8.287 19.915 1.00 95.50 113 ALA A C 1
ATOM 814 O O . ALA A 1 113 ? -15.859 -8.972 20.870 1.00 95.50 113 ALA A O 1
ATOM 815 N N . VAL A 1 114 ? -15.383 -7.840 18.991 1.00 96.50 114 VAL A N 1
ATOM 816 C CA . VAL A 1 114 ? -13.932 -8.077 19.015 1.00 96.50 114 VAL A CA 1
ATOM 817 C C . VAL A 1 114 ? -13.155 -6.806 19.360 1.00 96.50 114 VAL A C 1
ATOM 819 O O . VAL A 1 114 ? -13.530 -5.701 18.981 1.00 96.50 114 VAL A O 1
ATOM 822 N N . SER A 1 115 ? -12.036 -6.953 20.071 1.00 95.75 115 SER A N 1
ATOM 823 C CA . SER A 1 115 ? -11.101 -5.853 20.362 1.00 95.75 115 SER A CA 1
ATOM 824 C C . SER A 1 115 ? -10.015 -5.685 19.295 1.00 95.75 115 SER A C 1
ATOM 826 O O . SER A 1 115 ? -9.211 -4.759 19.362 1.00 95.75 115 SER A O 1
ATOM 828 N N . SER A 1 116 ? -9.961 -6.577 18.305 1.00 96.69 116 SER A N 1
ATOM 829 C CA . SER A 1 116 ? -9.023 -6.501 17.192 1.00 96.69 116 SER A CA 1
ATOM 830 C C . SER A 1 116 ? -9.603 -7.177 15.956 1.00 96.69 116 SER A C 1
ATOM 832 O O . SER A 1 116 ? -10.305 -8.183 16.071 1.00 96.69 116 SER A O 1
ATOM 834 N N . TYR A 1 117 ? -9.297 -6.626 14.785 1.00 96.69 117 TYR A N 1
ATOM 835 C CA . TYR A 1 117 ? -9.609 -7.226 13.496 1.00 96.69 117 TYR A CA 1
ATOM 836 C C . TYR A 1 117 ? -8.396 -7.135 12.574 1.00 96.69 117 TYR A C 1
ATOM 838 O O . TYR A 1 117 ? -7.754 -6.087 12.487 1.00 96.69 117 TYR A O 1
ATOM 846 N N . THR A 1 118 ? -8.106 -8.221 11.862 1.00 96.81 118 THR A N 1
ATOM 847 C CA . THR A 1 118 ? -6.995 -8.285 10.910 1.00 96.81 118 THR A CA 1
ATOM 848 C C . THR A 1 118 ? -7.537 -8.537 9.515 1.00 96.81 118 THR A C 1
ATOM 850 O O . THR A 1 118 ? -8.135 -9.582 9.257 1.00 96.81 118 THR A O 1
ATOM 853 N N . PHE A 1 119 ? -7.270 -7.608 8.601 1.00 95.00 119 PHE A N 1
ATOM 854 C CA . PHE A 1 119 ? -7.347 -7.891 7.174 1.00 95.00 119 PHE A CA 1
ATOM 855 C C . PHE A 1 119 ? -6.107 -8.698 6.800 1.00 95.00 119 PHE A C 1
ATOM 857 O O . PHE A 1 119 ? -4.992 -8.203 6.959 1.00 95.00 119 PHE A O 1
ATOM 864 N N . ASN A 1 120 ? -6.298 -9.941 6.362 1.00 93.38 120 ASN A N 1
ATOM 865 C CA . ASN A 1 120 ? -5.212 -10.809 5.911 1.00 93.38 120 ASN A CA 1
ATOM 866 C C . ASN A 1 120 ? -5.164 -10.797 4.388 1.00 93.38 120 ASN A C 1
ATOM 868 O O . ASN A 1 120 ? -6.222 -10.897 3.771 1.00 93.38 120 ASN A O 1
ATOM 872 N N . ASN A 1 121 ? -3.957 -10.739 3.823 1.00 87.12 121 ASN A N 1
ATOM 873 C CA . ASN A 1 121 ? -3.696 -10.838 2.384 1.00 87.12 121 ASN A CA 1
ATOM 874 C C . ASN A 1 121 ? -4.683 -10.000 1.553 1.00 87.12 121 ASN A C 1
ATOM 876 O O . ASN A 1 121 ? -5.538 -10.536 0.846 1.00 87.12 121 ASN A O 1
ATOM 880 N N . VAL A 1 122 ? -4.608 -8.678 1.710 1.00 86.44 122 VAL A N 1
ATOM 881 C CA . VAL A 1 122 ? -5.527 -7.742 1.051 1.00 86.44 122 VAL A CA 1
ATOM 882 C C . VAL A 1 122 ? -5.397 -7.875 -0.471 1.00 86.44 122 VAL A C 1
ATOM 884 O O . VAL A 1 122 ? -4.297 -7.737 -1.006 1.00 86.44 122 VAL A O 1
ATOM 887 N N . THR A 1 123 ? -6.512 -8.170 -1.151 1.00 83.00 123 THR A N 1
ATOM 888 C CA . THR A 1 123 ? -6.600 -8.468 -2.595 1.00 83.00 123 THR A CA 1
ATOM 889 C C . THR A 1 123 ? -7.830 -7.840 -3.237 1.00 83.00 123 THR A C 1
ATOM 891 O O . THR A 1 123 ? -8.777 -7.492 -2.495 1.00 83.00 123 THR A O 1
#

Foldseek 3Di:
DDDPDPDDPPVNAPDLVDGDDDDDPDDAQDKDKDWDWDADPVRDIDDTDDIDIDHRHDDWDKDWDADDDDPQKGKPPHGIDIDTAQDKDKIFIGGHPPDFQQFDDDVNDTPGRDRMDMDGRHD

Mean predicted aligned error: 9.38 Å

Radius of gyration: 27.63 Å; Cα contacts (8 Å, |Δi|>4): 179; chains: 1; bounding box: 51×30×79 Å

Solvent-accessible surface area (backbone atoms only — not comparable to full-atom values): 7987 Å² total; per-residue (Å²): 135,85,72,80,74,83,78,76,58,80,89,72,39,90,32,90,91,65,65,70,82,84,90,74,94,75,62,62,75,38,77,46,77,47,64,51,67,50,66,49,101,84,70,51,72,53,70,69,52,76,77,47,74,48,71,36,71,65,87,77,52,75,45,76,49,76,40,81,59,64,89,58,41,44,44,42,71,59,43,79,43,82,42,51,54,64,38,66,50,70,36,41,42,45,54,37,95,97,46,70,65,77,62,39,71,58,98,85,40,79,74,39,62,52,55,59,52,68,51,67,53,41,126